Protein AF-A0A151RPF9-F1 (afdb_monomer_lite)

Organism: Cajanus cajan (NCBI:txid3821)

Radius of gyration: 23.74 Å; chains: 1; bounding box: 47×51×80 Å

Foldseek 3Di:
DPPPDDDDALVRLLVQLQVCLVVLNLVSNLVSNVSSLVRCVVPPPDDRDLVSLLSSLVSCVVVVVVVSNVVSLVSCCPDPNCPPVSNVLQSPDPDDDPDVPRNPDDPPPPPPPDDDDPPPPDDDDDDDDDDDDDD

Sequence (135 aa):
MKKDGGIPNSNTWEVFYEGHIADKRISDALFCLKEAFMSAGGSKSWKPKLLNLSAFLELCQEQDDMESAEVLIGFLRKSKFSKIKVYASLIGSSDGTIDKGELLSKIDTEDRSDDIIDSETMDDGDSQMLLNQLE

pLDDT: mean 79.19, std 20.57, range [42.19, 98.69]

Structure (mmCIF, N/CA/C/O backbone):
data_AF-A0A151RPF9-F1
#
_entry.id   AF-A0A151RPF9-F1
#
loop_
_atom_site.group_PDB
_atom_site.id
_atom_site.type_symbol
_atom_site.label_atom_id
_atom_site.label_alt_id
_atom_site.label_comp_id
_atom_site.label_asym_id
_atom_site.label_entity_id
_atom_site.label_seq_id
_atom_site.pdbx_PDB_ins_code
_atom_site.Cartn_x
_atom_site.Cartn_y
_atom_site.Cartn_z
_atom_site.occupancy
_atom_site.B_iso_or_equiv
_atom_site.auth_seq_id
_atom_site.auth_comp_id
_atom_site.auth_asym_id
_atom_site.auth_atom_id
_atom_site.pdbx_PDB_model_num
ATOM 1 N N . MET A 1 1 ? 2.671 -16.296 -31.085 1.00 47.19 1 MET A N 1
ATOM 2 C CA . MET A 1 1 ? 2.792 -15.193 -30.107 1.00 47.19 1 MET A CA 1
ATOM 3 C C . MET A 1 1 ? 3.820 -15.597 -29.070 1.00 47.19 1 MET A C 1
ATOM 5 O O . MET A 1 1 ? 3.570 -16.553 -28.346 1.00 47.19 1 MET A O 1
ATOM 9 N N . LYS A 1 2 ? 4.987 -14.948 -29.041 1.00 47.38 2 LYS A N 1
ATOM 10 C CA . LYS A 1 2 ? 5.889 -15.078 -27.896 1.00 47.38 2 LYS A CA 1
ATOM 11 C C . LYS A 1 2 ? 5.283 -14.278 -26.750 1.00 47.38 2 LYS A C 1
ATOM 13 O O . LYS A 1 2 ? 4.829 -13.155 -26.953 1.00 47.38 2 LYS A O 1
ATOM 18 N N . LYS A 1 3 ? 5.200 -14.888 -25.573 1.00 54.03 3 LYS A N 1
ATOM 19 C CA . LYS A 1 3 ? 4.780 -14.211 -24.348 1.00 54.03 3 LYS A CA 1
ATOM 20 C C . LYS A 1 3 ? 6.012 -13.463 -23.829 1.00 54.03 3 LYS A C 1
ATOM 22 O O . LYS A 1 3 ? 6.645 -13.902 -22.880 1.00 54.03 3 LYS A O 1
ATOM 27 N N . ASP A 1 4 ? 6.403 -12.403 -24.531 1.00 56.31 4 ASP A N 1
ATOM 28 C CA .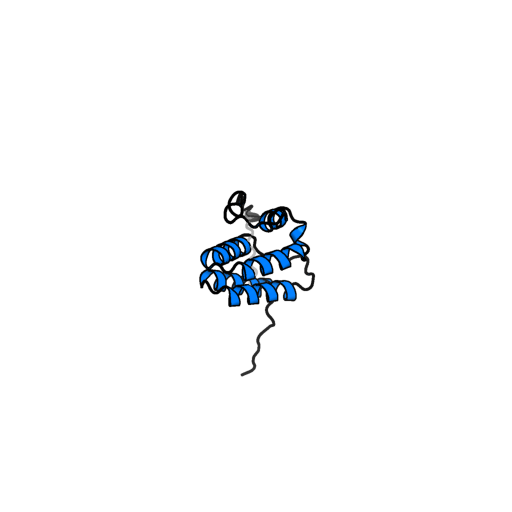 ASP A 1 4 ? 7.555 -11.572 -24.169 1.00 56.31 4 ASP A CA 1
ATOM 29 C C . ASP A 1 4 ? 7.121 -10.601 -23.062 1.00 56.31 4 ASP A C 1
ATOM 31 O O . ASP A 1 4 ? 6.897 -9.416 -23.287 1.00 56.31 4 ASP A O 1
ATOM 35 N N . GLY A 1 5 ? 6.901 -11.139 -21.862 1.00 69.50 5 GLY A N 1
ATOM 36 C CA . GLY A 1 5 ? 6.685 -10.354 -20.651 1.00 69.50 5 GLY A CA 1
ATOM 37 C C . GLY A 1 5 ? 7.937 -10.400 -19.785 1.00 69.50 5 GLY A C 1
ATOM 38 O O . GLY A 1 5 ? 8.396 -11.485 -19.432 1.00 69.50 5 GLY A O 1
ATOM 39 N N . GLY A 1 6 ? 8.492 -9.236 -19.445 1.00 81.62 6 GLY A N 1
ATOM 40 C CA . GLY A 1 6 ? 9.505 -9.140 -18.393 1.00 81.62 6 GLY A CA 1
ATOM 41 C C . GLY A 1 6 ? 8.902 -9.438 -17.016 1.00 81.62 6 GLY A C 1
ATOM 42 O O . GLY A 1 6 ? 7.709 -9.227 -16.801 1.00 81.62 6 GLY A O 1
ATOM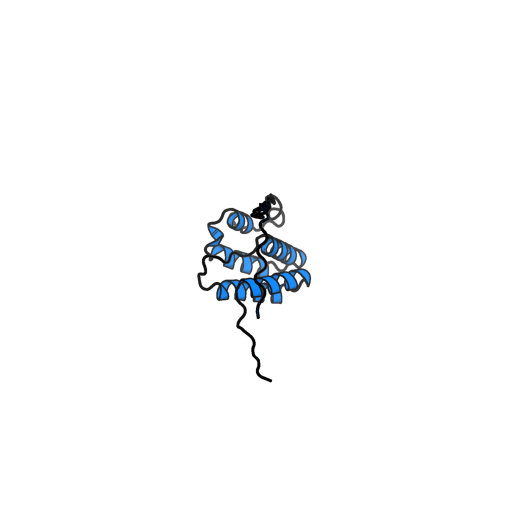 43 N N . ILE A 1 7 ? 9.724 -9.917 -16.077 1.00 87.06 7 ILE A N 1
ATOM 44 C CA . ILE A 1 7 ? 9.327 -10.041 -14.667 1.00 87.06 7 ILE A CA 1
ATOM 45 C C . ILE A 1 7 ? 9.244 -8.619 -14.086 1.00 87.06 7 ILE A C 1
ATOM 47 O O . ILE A 1 7 ? 10.238 -7.891 -14.185 1.00 87.06 7 ILE A O 1
ATOM 51 N N . PRO A 1 8 ? 8.102 -8.192 -13.512 1.00 92.06 8 PRO A N 1
ATOM 52 C CA . PRO A 1 8 ? 7.985 -6.850 -12.954 1.00 92.06 8 PRO A CA 1
ATOM 53 C C . PRO A 1 8 ? 8.989 -6.634 -11.814 1.00 92.06 8 PRO A C 1
ATOM 55 O O . PRO A 1 8 ? 9.207 -7.518 -10.986 1.00 92.06 8 PRO A O 1
ATOM 58 N N . ASN A 1 9 ? 9.610 -5.454 -11.769 1.00 93.31 9 ASN A N 1
ATOM 59 C CA . ASN A 1 9 ? 10.452 -5.053 -10.641 1.00 93.31 9 ASN A CA 1
ATOM 60 C C . ASN A 1 9 ? 9.601 -4.413 -9.528 1.00 93.31 9 ASN A C 1
ATOM 62 O O . ASN A 1 9 ? 8.399 -4.204 -9.697 1.00 93.31 9 ASN A O 1
ATOM 66 N N . SER A 1 10 ? 10.221 -4.062 -8.398 1.00 95.62 10 SER A N 1
ATOM 67 C CA . SER A 1 10 ? 9.502 -3.474 -7.258 1.00 95.62 10 SER A CA 1
ATOM 68 C C . SER A 1 10 ? 8.721 -2.205 -7.587 1.00 95.62 10 SER A C 1
ATOM 70 O O . SER A 1 10 ? 7.605 -2.063 -7.104 1.00 95.62 10 SER A O 1
ATOM 72 N N . ASN A 1 11 ? 9.257 -1.317 -8.433 1.00 94.75 11 ASN A N 1
ATOM 73 C CA . ASN A 1 11 ? 8.540 -0.105 -8.839 1.00 94.75 11 ASN A CA 1
ATOM 74 C C . ASN A 1 11 ? 7.300 -0.457 -9.669 1.00 94.75 11 ASN A C 1
ATOM 76 O O . ASN A 1 11 ? 6.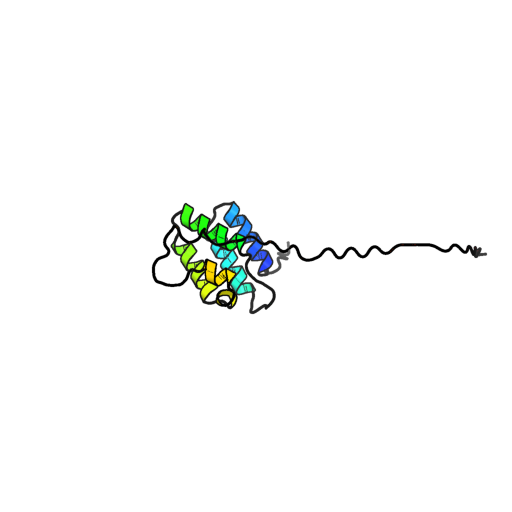243 0.135 -9.487 1.00 94.75 11 ASN A O 1
ATOM 80 N N . THR A 1 12 ? 7.406 -1.434 -10.573 1.00 95.88 12 THR A N 1
ATOM 81 C CA . THR A 1 12 ? 6.263 -1.875 -11.382 1.00 95.88 12 THR A CA 1
ATOM 82 C C . THR A 1 12 ? 5.172 -2.500 -10.514 1.00 95.88 12 THR A C 1
ATOM 84 O O . THR A 1 12 ? 4.001 -2.164 -10.671 1.00 95.88 12 THR A O 1
ATOM 87 N N . TRP A 1 13 ? 5.545 -3.358 -9.562 1.00 97.44 1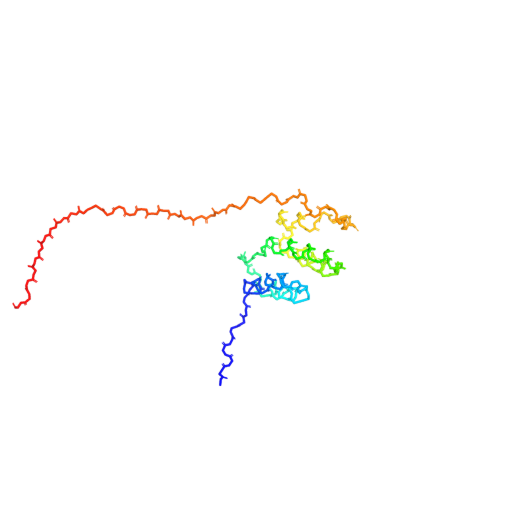3 TRP A N 1
ATOM 88 C CA . TRP A 1 13 ? 4.598 -3.922 -8.599 1.00 97.44 13 TRP A CA 1
ATOM 89 C C . TRP A 1 13 ? 3.944 -2.852 -7.719 1.00 97.44 13 TRP A C 1
ATOM 91 O O . TRP A 1 13 ? 2.754 -2.941 -7.428 1.00 97.44 13 TRP A O 1
ATOM 101 N N . GLU A 1 14 ? 4.689 -1.815 -7.339 1.00 97.56 14 GLU A N 1
ATOM 102 C CA . GLU A 1 14 ? 4.163 -0.686 -6.574 1.00 97.56 14 GLU A CA 1
ATOM 103 C C . GLU A 1 14 ? 3.149 0.161 -7.36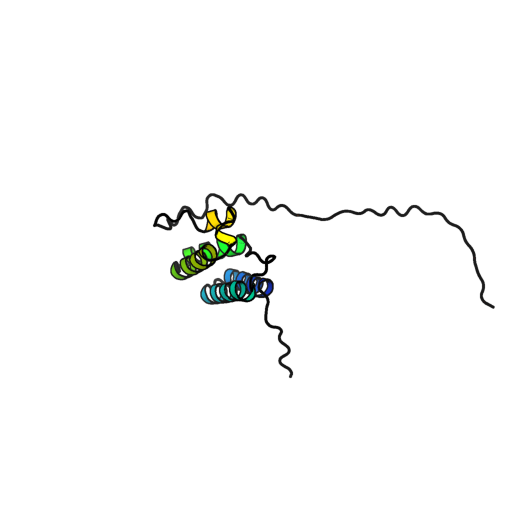0 1.00 97.56 14 GLU A C 1
ATOM 105 O O . GLU A 1 14 ? 2.178 0.640 -6.778 1.00 97.56 14 GLU A O 1
ATOM 110 N N . VAL A 1 15 ? 3.310 0.290 -8.680 1.00 98.19 15 VAL A N 1
ATOM 111 C CA . VAL A 1 15 ? 2.299 0.930 -9.540 1.00 98.19 15 VAL A CA 1
ATOM 112 C C . VAL A 1 15 ? 1.007 0.107 -9.581 1.00 98.19 15 VAL A C 1
ATOM 114 O O . VAL A 1 15 ? -0.082 0.669 -9.499 1.00 98.19 15 VAL A O 1
ATOM 117 N N . PHE A 1 16 ? 1.095 -1.225 -9.664 1.00 98.31 16 PHE A N 1
ATOM 118 C CA . PHE A 1 16 ? -0.102 -2.076 -9.602 1.00 98.31 16 PHE A CA 1
ATOM 119 C C . PHE A 1 16 ? -0.778 -2.013 -8.234 1.00 98.31 16 PHE A C 1
ATOM 121 O O . PHE A 1 16 ? -2.000 -1.921 -8.159 1.00 98.31 16 PHE A O 1
ATOM 128 N N . TYR A 1 17 ? 0.012 -1.997 -7.162 1.00 98.50 17 TYR A N 1
ATOM 129 C CA . TYR A 1 17 ? -0.479 -1.776 -5.806 1.00 98.50 17 TYR A CA 1
ATOM 130 C C . TYR A 1 17 ? -1.284 -0.474 -5.693 1.00 98.50 17 TYR A C 1
ATOM 132 O O . TYR A 1 17 ? -2.412 -0.504 -5.207 1.00 98.50 17 TYR A O 1
ATOM 140 N N . GLU A 1 18 ? -0.748 0.635 -6.208 1.00 98.44 18 GLU A N 1
ATOM 141 C CA . GLU A 1 18 ? -1.419 1.941 -6.246 1.00 98.44 18 GLU A CA 1
ATOM 142 C C . GLU A 1 18 ? -2.769 1.874 -6.977 1.00 98.44 18 GLU A C 1
ATOM 144 O O . GLU A 1 18 ? -3.791 2.311 -6.446 1.00 98.44 18 GLU A O 1
ATOM 149 N N . GLY A 1 19 ? -2.800 1.240 -8.154 1.00 98.44 19 GLY A N 1
ATOM 150 C CA . GLY A 1 19 ? -4.037 1.040 -8.912 1.00 98.44 19 GLY A CA 1
ATOM 151 C C . GLY A 1 19 ? -5.073 0.197 -8.162 1.00 98.44 19 GLY A C 1
ATOM 152 O O . GLY A 1 19 ? -6.252 0.541 -8.130 1.00 98.44 19 GLY A O 1
ATOM 153 N N . HIS A 1 20 ? -4.649 -0.877 -7.494 1.00 98.69 20 HIS A N 1
ATOM 154 C CA . HIS A 1 20 ? -5.559 -1.722 -6.721 1.00 98.69 20 HIS A CA 1
ATOM 155 C C . HIS A 1 20 ? -6.100 -1.040 -5.456 1.00 98.69 20 HIS A C 1
ATOM 157 O O . HIS A 1 20 ? -7.240 -1.318 -5.081 1.00 98.69 20 HIS A O 1
ATOM 163 N N . ILE A 1 21 ? -5.340 -0.133 -4.827 1.00 98.44 21 ILE A N 1
ATOM 164 C CA . ILE A 1 21 ? -5.868 0.734 -3.759 1.00 98.44 21 ILE A CA 1
ATOM 165 C C . ILE A 1 21 ? -6.983 1.621 -4.318 1.00 98.44 21 ILE A C 1
ATOM 167 O O . ILE A 1 21 ? -8.062 1.675 -3.728 1.00 98.44 21 ILE A O 1
ATOM 171 N N . ALA A 1 22 ? -6.753 2.271 -5.465 1.00 98.19 22 ALA A N 1
ATOM 172 C CA . ALA A 1 22 ? -7.747 3.137 -6.102 1.00 98.19 22 ALA A CA 1
ATOM 173 C C . ALA A 1 22 ? -9.036 2.376 -6.471 1.00 98.19 22 ALA A C 1
ATOM 175 O O . ALA A 1 22 ? -10.137 2.891 -6.282 1.00 98.19 22 ALA A O 1
ATOM 176 N N . ASP A 1 23 ? -8.906 1.118 -6.900 1.00 98.44 23 ASP A N 1
ATOM 177 C CA . ASP A 1 23 ? -10.028 0.211 -7.177 1.00 98.44 23 ASP A CA 1
ATOM 178 C C . ASP A 1 23 ? -10.666 -0.402 -5.913 1.00 98.44 23 ASP A C 1
ATOM 180 O O . ASP A 1 23 ? -11.581 -1.222 -6.015 1.00 98.44 23 ASP A O 1
ATOM 184 N N . LYS A 1 24 ? -10.175 -0.061 -4.715 1.00 98.12 24 LYS A N 1
ATOM 185 C CA . LYS A 1 24 ? -10.600 -0.623 -3.423 1.00 98.12 24 LYS A CA 1
ATOM 186 C C . LYS A 1 24 ? -10.448 -2.152 -3.307 1.00 98.12 24 LYS A C 1
ATOM 188 O O . LYS A 1 24 ? -11.168 -2.794 -2.541 1.00 98.12 24 LYS A O 1
ATOM 193 N N . ARG A 1 25 ? -9.490 -2.749 -4.025 1.00 98.50 25 ARG A N 1
ATOM 194 C CA . ARG A 1 25 ? -9.219 -4.200 -4.052 1.00 98.50 25 ARG A CA 1
ATOM 195 C C . ARG A 1 25 ? -8.072 -4.577 -3.115 1.00 98.50 25 ARG A C 1
ATOM 197 O O . ARG A 1 25 ? -6.935 -4.749 -3.552 1.00 98.50 25 ARG A O 1
ATOM 204 N N . ILE A 1 26 ? -8.378 -4.738 -1.825 1.00 98.44 26 ILE A N 1
ATOM 205 C CA . ILE A 1 26 ? -7.374 -4.970 -0.768 1.00 98.44 26 ILE A CA 1
ATOM 206 C C . ILE A 1 26 ? -6.509 -6.208 -1.039 1.00 98.44 26 ILE A C 1
ATOM 208 O O . ILE A 1 26 ? -5.285 -6.123 -0.959 1.00 98.44 26 ILE A O 1
ATOM 212 N N . SER A 1 27 ? -7.107 -7.344 -1.409 1.00 98.25 27 SER A N 1
ATOM 213 C CA . SER A 1 27 ? -6.354 -8.589 -1.630 1.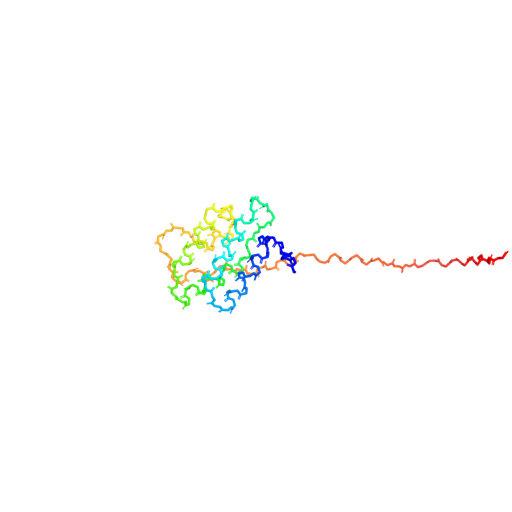00 98.25 27 SER A CA 1
ATOM 214 C C . SER A 1 27 ? -5.353 -8.480 -2.788 1.00 98.25 27 SER A C 1
ATOM 216 O O . SER A 1 27 ? -4.207 -8.912 -2.650 1.00 98.25 27 SER A O 1
ATOM 218 N N . ASP A 1 28 ? -5.760 -7.858 -3.899 1.00 98.62 28 ASP A N 1
ATOM 219 C CA . ASP A 1 28 ? -4.903 -7.650 -5.074 1.00 98.62 28 ASP A CA 1
ATOM 220 C C . ASP A 1 28 ? -3.791 -6.633 -4.778 1.00 98.62 28 ASP A C 1
ATOM 222 O O . ASP A 1 28 ? -2.628 -6.842 -5.138 1.00 98.62 28 ASP A O 1
ATOM 226 N N . ALA A 1 29 ? -4.130 -5.554 -4.064 1.00 98.62 29 ALA A N 1
ATOM 227 C CA . ALA A 1 29 ? -3.168 -4.564 -3.598 1.00 98.62 29 ALA A CA 1
ATOM 228 C C . ALA A 1 29 ? -2.112 -5.219 -2.693 1.00 98.62 29 ALA A C 1
ATOM 230 O O . ALA A 1 29 ? -0.909 -5.095 -2.937 1.00 98.62 29 ALA A O 1
ATOM 231 N N . LEU A 1 30 ? -2.543 -5.987 -1.691 1.00 98.44 30 LEU A N 1
ATOM 232 C CA . LEU A 1 30 ? -1.640 -6.670 -0.771 1.00 98.44 30 LEU A CA 1
ATOM 233 C C . LEU A 1 30 ? -0.738 -7.675 -1.494 1.00 98.44 30 LEU A C 1
ATOM 235 O O . LEU A 1 30 ? 0.444 -7.785 -1.161 1.00 98.44 30 LEU A O 1
ATOM 239 N N . PHE A 1 31 ? -1.273 -8.401 -2.478 1.00 98.19 31 PHE A N 1
ATOM 240 C CA . PHE A 1 31 ? -0.480 -9.288 -3.324 1.00 98.19 31 PHE A CA 1
ATOM 241 C C . PHE A 1 31 ? 0.626 -8.515 -4.055 1.00 98.19 31 PHE A C 1
ATOM 243 O O . PHE A 1 31 ? 1.801 -8.848 -3.902 1.00 98.19 31 PHE A O 1
ATOM 250 N N . CYS A 1 32 ? 0.279 -7.438 -4.763 1.00 98.25 32 CYS A N 1
ATOM 251 C CA . CYS A 1 32 ? 1.253 -6.625 -5.496 1.00 98.25 32 CYS A CA 1
ATOM 252 C C . CYS A 1 32 ? 2.328 -6.047 -4.572 1.00 98.25 32 CYS A C 1
ATOM 254 O O . CYS A 1 32 ? 3.512 -6.059 -4.902 1.00 98.25 32 CYS A O 1
ATOM 256 N N . LEU A 1 33 ? 1.947 -5.596 -3.378 1.00 97.12 33 LEU A N 1
ATOM 257 C CA . LEU A 1 33 ? 2.906 -5.073 -2.416 1.00 97.12 33 LEU A CA 1
ATOM 258 C C . LEU A 1 33 ? 3.882 -6.151 -1.925 1.00 97.12 33 LEU A C 1
ATOM 260 O O . LEU A 1 33 ? 5.086 -5.897 -1.845 1.00 97.12 33 LEU A O 1
ATOM 264 N N . LYS A 1 34 ? 3.401 -7.367 -1.639 1.00 96.19 34 LYS A N 1
ATOM 265 C CA . LYS A 1 34 ? 4.263 -8.510 -1.282 1.00 96.19 34 LYS A CA 1
ATOM 266 C C . LYS A 1 34 ? 5.265 -8.809 -2.395 1.00 96.19 34 LYS A C 1
ATOM 268 O O . LYS A 1 34 ? 6.458 -8.947 -2.116 1.00 96.19 34 LYS A O 1
ATOM 273 N N . GLU A 1 35 ? 4.805 -8.841 -3.643 1.00 96.25 35 GLU A N 1
ATOM 274 C CA . GLU A 1 35 ? 5.672 -9.021 -4.809 1.00 96.25 35 GLU A CA 1
ATOM 275 C C . GLU A 1 35 ? 6.697 -7.886 -4.942 1.00 96.25 35 GLU A C 1
ATOM 277 O O . GLU A 1 35 ? 7.862 -8.152 -5.246 1.00 96.25 35 GLU A O 1
ATOM 282 N N . ALA A 1 36 ? 6.325 -6.639 -4.631 1.00 95.62 36 ALA A N 1
ATOM 283 C CA . ALA A 1 36 ? 7.254 -5.510 -4.627 1.00 95.62 36 ALA A CA 1
ATOM 284 C C . ALA A 1 36 ? 8.386 -5.704 -3.604 1.00 95.62 36 ALA A C 1
ATOM 286 O O . ALA A 1 36 ? 9.563 -5.540 -3.948 1.00 95.62 36 ALA A O 1
ATOM 287 N N . PHE A 1 37 ? 8.053 -6.120 -2.376 1.00 93.50 37 PHE A N 1
ATOM 288 C CA . PHE A 1 37 ? 9.037 -6.430 -1.331 1.00 93.50 37 PHE A CA 1
ATOM 289 C C . PHE A 1 37 ? 9.957 -7.593 -1.719 1.00 93.50 37 PHE A C 1
ATOM 291 O O . PHE A 1 37 ? 11.167 -7.508 -1.497 1.00 93.50 37 PHE A O 1
ATOM 298 N N . MET A 1 38 ? 9.415 -8.665 -2.303 1.00 92.44 38 MET A N 1
ATOM 299 C CA . MET A 1 38 ? 10.207 -9.824 -2.735 1.00 92.44 38 MET A CA 1
ATOM 300 C C . MET A 1 38 ? 11.118 -9.483 -3.917 1.00 92.44 38 MET A C 1
ATOM 302 O O . MET A 1 38 ? 12.310 -9.795 -3.893 1.00 92.44 38 MET A O 1
ATOM 306 N N . SER A 1 39 ? 10.588 -8.756 -4.901 1.00 92.81 39 SER A N 1
ATOM 307 C CA . SER A 1 39 ? 11.325 -8.302 -6.088 1.00 92.81 39 SER A CA 1
ATOM 308 C C . SER A 1 39 ? 12.405 -7.275 -5.754 1.00 92.81 39 SER A C 1
ATOM 310 O O . SER A 1 39 ? 13.314 -7.054 -6.554 1.00 92.81 39 SER A O 1
ATOM 312 N N . ALA A 1 40 ? 12.348 -6.664 -4.564 1.00 89.31 40 ALA A N 1
ATOM 313 C CA . ALA A 1 40 ? 13.342 -5.684 -4.157 1.00 89.31 40 ALA A CA 1
ATOM 314 C C . ALA A 1 40 ? 14.707 -6.337 -3.949 1.00 89.31 40 ALA A C 1
ATOM 316 O O . ALA A 1 40 ? 15.705 -5.646 -4.101 1.00 89.31 40 ALA A O 1
ATOM 317 N N . GLY A 1 41 ? 14.785 -7.634 -3.619 1.00 70.38 41 GLY A N 1
ATOM 318 C CA . GLY A 1 41 ? 16.036 -8.408 -3.651 1.00 70.38 41 GLY A CA 1
ATOM 319 C C . GLY A 1 41 ? 17.219 -7.788 -2.889 1.00 70.38 41 GLY A C 1
ATOM 320 O O . GLY A 1 41 ? 18.366 -7.952 -3.288 1.00 70.38 41 GLY A O 1
ATOM 321 N N . GLY A 1 42 ? 16.965 -7.008 -1.831 1.00 67.38 42 GLY A N 1
ATOM 322 C CA . GLY A 1 42 ? 18.009 -6.271 -1.104 1.00 67.38 42 GLY A CA 1
ATOM 323 C C . GLY A 1 42 ? 18.488 -4.973 -1.775 1.00 67.38 42 GLY A C 1
ATOM 324 O O . GLY A 1 42 ? 19.359 -4.293 -1.225 1.00 67.38 42 GLY A O 1
ATOM 325 N N . SER A 1 43 ? 17.895 -4.587 -2.908 1.00 74.31 43 SER A N 1
ATOM 326 C CA . SER A 1 43 ? 18.095 -3.303 -3.580 1.00 74.31 43 SER A CA 1
ATOM 327 C C . SER A 1 43 ? 18.048 -2.161 -2.576 1.00 74.31 43 SER A C 1
ATOM 329 O O . SER A 1 43 ? 17.121 -2.025 -1.769 1.00 74.31 43 SER A O 1
ATOM 331 N N . LYS A 1 44 ? 19.089 -1.330 -2.604 1.00 73.06 44 LYS A N 1
ATOM 332 C CA . LYS A 1 44 ? 19.206 -0.166 -1.725 1.00 73.06 44 LYS A CA 1
ATOM 333 C C . LYS A 1 44 ? 18.325 0.997 -2.184 1.00 73.06 44 LYS A C 1
ATOM 335 O O . LYS A 1 44 ? 18.000 1.822 -1.335 1.00 73.06 44 LYS A O 1
ATOM 340 N N . SER A 1 45 ? 17.933 1.033 -3.460 1.00 85.31 45 SER A N 1
ATOM 341 C CA . SER A 1 45 ? 17.239 2.172 -4.068 1.00 85.31 45 SER A CA 1
ATOM 342 C C . SER A 1 45 ? 15.729 2.143 -3.874 1.00 85.31 45 SER A C 1
ATOM 344 O O . SER A 1 45 ? 15.145 3.198 -3.652 1.00 85.31 45 SER A O 1
ATOM 346 N N . TRP A 1 46 ? 15.095 0.966 -3.904 1.00 94.12 46 TRP A N 1
ATOM 347 C CA . TRP A 1 46 ? 13.645 0.904 -3.735 1.00 94.12 46 TRP A CA 1
ATOM 348 C C . TRP A 1 46 ? 13.234 1.138 -2.279 1.00 94.12 46 TRP A C 1
ATOM 350 O O . TRP A 1 46 ? 13.805 0.560 -1.340 1.00 94.12 46 TRP A O 1
ATOM 360 N N . LYS A 1 47 ? 12.222 1.986 -2.119 1.00 94.12 47 LYS A N 1
ATOM 361 C CA . LYS A 1 47 ? 11.519 2.286 -0.876 1.00 94.12 47 LYS A CA 1
ATOM 362 C C . LYS A 1 47 ? 10.034 2.407 -1.219 1.00 94.12 47 LYS A C 1
ATOM 364 O O . LYS A 1 47 ? 9.736 3.127 -2.168 1.00 94.12 47 LYS A O 1
ATOM 369 N N . PRO A 1 48 ? 9.129 1.770 -0.461 1.00 94.81 48 PRO A N 1
ATOM 370 C CA . PRO A 1 48 ? 7.707 1.920 -0.710 1.00 94.81 48 PRO A CA 1
ATOM 371 C C . PRO A 1 48 ? 7.271 3.366 -0.450 1.00 94.81 48 PRO A C 1
ATOM 373 O O . PRO A 1 48 ? 7.661 3.965 0.560 1.00 94.81 48 PRO A O 1
ATOM 376 N N . LYS A 1 49 ? 6.468 3.930 -1.346 1.00 96.06 49 LYS A N 1
ATOM 377 C CA . LYS A 1 49 ? 5.884 5.265 -1.250 1.00 96.06 49 LYS A CA 1
ATOM 378 C C . LYS A 1 49 ? 4.999 5.340 -0.015 1.00 96.06 49 LYS A C 1
ATOM 380 O O . LYS A 1 49 ? 4.025 4.600 0.107 1.00 96.06 49 LYS A O 1
ATOM 385 N N . LEU A 1 50 ? 5.315 6.272 0.882 1.00 95.31 50 LEU A N 1
ATOM 386 C CA . LEU A 1 50 ? 4.599 6.417 2.148 1.00 95.31 50 LEU A CA 1
ATOM 387 C C . LEU A 1 50 ? 3.099 6.672 1.934 1.00 95.31 50 LEU A C 1
ATOM 389 O O . LEU A 1 50 ? 2.289 6.067 2.622 1.00 95.31 50 LEU A O 1
ATOM 393 N N . LEU A 1 51 ? 2.744 7.487 0.933 1.00 95.94 51 LEU A N 1
ATOM 394 C CA . LEU A 1 51 ? 1.352 7.785 0.580 1.00 95.94 51 LEU A CA 1
ATOM 395 C C . LEU A 1 51 ? 0.550 6.524 0.243 1.00 95.94 51 LEU A C 1
ATOM 397 O O . LEU A 1 51 ? -0.551 6.351 0.756 1.00 95.94 51 LEU A O 1
ATOM 401 N N . ASN A 1 52 ? 1.118 5.612 -0.551 1.00 97.50 52 ASN A N 1
ATOM 402 C CA . ASN A 1 52 ? 0.431 4.375 -0.926 1.00 97.50 52 ASN A CA 1
ATOM 403 C C . ASN A 1 52 ? 0.233 3.466 0.298 1.00 97.50 52 ASN A C 1
ATOM 405 O O . ASN A 1 52 ? -0.813 2.840 0.440 1.00 97.50 52 ASN A O 1
ATOM 409 N N . LEU A 1 53 ? 1.213 3.427 1.211 1.00 97.75 53 LEU A N 1
ATOM 410 C CA . LEU A 1 53 ? 1.098 2.658 2.451 1.00 97.75 53 LEU A CA 1
ATOM 411 C C . LEU A 1 53 ? 0.001 3.210 3.369 1.00 97.75 53 LEU A C 1
ATOM 413 O O . LEU A 1 53 ? -0.803 2.432 3.877 1.00 97.75 53 LEU A O 1
ATOM 417 N N . SER A 1 54 ? -0.048 4.531 3.560 1.00 96.25 54 SER A N 1
ATOM 418 C CA . SER A 1 54 ? -1.094 5.183 4.356 1.00 96.25 54 SER A CA 1
ATOM 419 C C . SER A 1 54 ? -2.477 4.946 3.755 1.00 96.25 54 SER A C 1
ATOM 421 O O . SER A 1 54 ? -3.365 4.473 4.459 1.00 96.25 54 SER A O 1
ATOM 423 N N . ALA A 1 55 ? -2.633 5.156 2.444 1.00 97.69 55 ALA A N 1
ATOM 424 C CA . ALA A 1 55 ? -3.900 4.946 1.747 1.00 97.69 55 ALA A CA 1
ATOM 425 C C . ALA A 1 55 ? -4.396 3.494 1.855 1.00 97.69 55 ALA A C 1
ATOM 427 O O . ALA A 1 55 ? -5.591 3.244 1.993 1.00 97.69 55 ALA A O 1
ATOM 428 N N . PHE A 1 56 ? -3.492 2.512 1.833 1.00 98.38 56 PHE A N 1
ATOM 429 C CA . PHE A 1 56 ? -3.870 1.116 2.039 1.00 98.38 56 PHE A CA 1
ATOM 430 C C . PHE A 1 56 ? -4.307 0.818 3.475 1.00 98.38 56 PHE A C 1
ATOM 432 O O . PHE A 1 56 ? -5.258 0.063 3.663 1.00 98.38 56 PHE A O 1
ATOM 439 N N . LEU A 1 57 ? -3.636 1.384 4.485 1.00 97.31 57 LEU A N 1
ATOM 440 C CA . LEU A 1 57 ? -4.048 1.225 5.884 1.00 97.31 57 LEU A CA 1
ATOM 441 C C . LEU A 1 57 ? -5.418 1.867 6.134 1.00 97.31 57 LEU A C 1
ATOM 443 O O . LEU A 1 57 ? -6.267 1.248 6.772 1.00 97.31 57 LEU A O 1
ATOM 447 N N . GLU A 1 58 ? -5.661 3.053 5.573 1.00 96.94 58 GLU A N 1
ATOM 448 C CA . GLU A 1 58 ? -6.973 3.708 5.596 1.00 96.94 58 GLU A CA 1
ATOM 449 C C . GLU A 1 58 ? -8.037 2.839 4.920 1.00 96.94 58 GLU A C 1
ATOM 451 O O . GLU A 1 58 ? -9.090 2.591 5.503 1.00 96.94 58 GLU A O 1
ATOM 456 N N . LEU A 1 59 ? -7.743 2.283 3.742 1.00 98.06 59 LEU A N 1
ATOM 457 C CA . LEU A 1 59 ? -8.659 1.386 3.037 1.00 98.06 59 LEU A CA 1
ATOM 458 C C . LEU A 1 59 ? -8.972 0.112 3.840 1.00 98.06 59 LEU A C 1
ATOM 460 O O . LEU A 1 59 ? -10.120 -0.334 3.861 1.00 98.06 59 LEU A O 1
ATOM 464 N N . CYS A 1 60 ? -7.972 -0.468 4.508 1.00 97.88 60 CYS A N 1
ATOM 465 C CA . CYS A 1 60 ? -8.167 -1.604 5.410 1.00 97.88 60 CYS A CA 1
ATOM 466 C C . CYS A 1 60 ? -9.105 -1.235 6.564 1.00 97.88 60 CYS A C 1
ATOM 468 O O . CYS A 1 60 ? -10.019 -1.993 6.874 1.00 97.88 60 CYS A O 1
ATOM 470 N N . GLN A 1 61 ? -8.929 -0.054 7.160 1.00 95.56 61 GLN A N 1
ATOM 471 C CA . GLN A 1 61 ? -9.814 0.450 8.209 1.00 95.56 61 GLN A CA 1
ATOM 472 C C . GLN A 1 61 ? -11.238 0.716 7.693 1.00 95.56 61 GLN A C 1
ATOM 474 O O . GLN A 1 61 ? -12.197 0.375 8.385 1.00 95.56 61 GLN A O 1
ATOM 479 N N . GLU A 1 62 ? -11.394 1.292 6.496 1.00 96.56 62 GLU A N 1
ATOM 480 C CA . GLU A 1 62 ? -12.698 1.526 5.854 1.00 96.56 62 GLU A CA 1
ATOM 481 C C . GLU A 1 62 ? -13.483 0.227 5.634 1.00 96.56 62 GLU A C 1
ATOM 483 O O . GLU A 1 62 ? -14.703 0.213 5.798 1.00 96.56 62 GLU A O 1
ATOM 488 N N . GLN A 1 63 ? -12.797 -0.854 5.251 1.00 97.44 63 GLN A N 1
ATOM 489 C CA . GLN A 1 63 ? -13.414 -2.154 4.951 1.00 97.44 63 GLN A CA 1
ATOM 490 C C . GLN A 1 63 ? -13.361 -3.150 6.122 1.00 97.44 63 GLN A C 1
ATOM 492 O O . GLN A 1 63 ? -13.756 -4.300 5.953 1.00 97.44 63 GLN A O 1
ATOM 497 N N . ASP A 1 64 ? -12.890 -2.713 7.296 1.00 96.62 64 ASP A N 1
ATOM 498 C CA . ASP A 1 64 ? -12.671 -3.536 8.497 1.00 96.62 64 ASP A CA 1
ATOM 499 C C . ASP A 1 64 ? -11.756 -4.765 8.260 1.00 96.62 64 ASP A C 1
ATOM 501 O O . ASP A 1 64 ? -11.821 -5.761 8.978 1.00 96.62 64 ASP A O 1
ATOM 505 N N . ASP A 1 65 ? -10.850 -4.685 7.277 1.00 97.50 65 ASP A N 1
ATOM 506 C CA . ASP A 1 65 ? -9.828 -5.700 6.981 1.00 97.50 65 ASP A CA 1
ATOM 507 C C . ASP A 1 65 ? -8.522 -5.398 7.735 1.00 97.50 65 ASP A C 1
ATOM 509 O O . ASP A 1 65 ? -7.475 -5.062 7.170 1.00 97.50 65 ASP A O 1
ATOM 513 N N . MET A 1 66 ? -8.584 -5.506 9.061 1.00 95.62 66 MET A N 1
ATOM 514 C CA . MET A 1 66 ? -7.415 -5.286 9.919 1.00 95.62 66 MET A CA 1
ATOM 515 C C . MET A 1 66 ? -6.346 -6.380 9.761 1.00 95.62 66 MET A C 1
ATOM 517 O O . MET A 1 66 ? -5.182 -6.145 10.082 1.00 95.62 66 MET A O 1
ATOM 521 N N . GLU A 1 67 ? -6.706 -7.555 9.235 1.00 97.06 67 GLU A N 1
ATOM 522 C CA . GLU A 1 67 ? -5.751 -8.630 8.948 1.00 97.06 67 GLU A CA 1
ATOM 523 C C . GLU A 1 67 ? -4.760 -8.189 7.864 1.00 97.06 67 GLU A C 1
ATOM 525 O O . GLU A 1 67 ? -3.542 -8.290 8.050 1.00 97.06 67 GLU A O 1
ATOM 530 N N . SER A 1 68 ? -5.256 -7.623 6.762 1.00 97.62 68 SER A N 1
ATOM 531 C CA . SER A 1 68 ? -4.412 -7.083 5.693 1.00 97.62 68 SER A CA 1
ATOM 532 C C . SER A 1 68 ? -3.522 -5.928 6.171 1.00 97.62 68 SER A C 1
ATOM 534 O O . SER A 1 68 ? -2.346 -5.859 5.787 1.00 97.62 68 SER A O 1
ATOM 536 N N . ALA A 1 69 ? -4.035 -5.060 7.051 1.00 96.38 69 ALA A N 1
ATOM 537 C CA . ALA A 1 69 ? -3.255 -3.982 7.667 1.00 96.38 69 ALA A CA 1
ATOM 538 C C . ALA A 1 69 ? -2.092 -4.522 8.520 1.00 96.38 69 ALA A C 1
ATOM 540 O O . ALA A 1 69 ? -0.945 -4.091 8.364 1.00 96.38 69 ALA A O 1
ATOM 541 N N . GLU A 1 70 ? -2.355 -5.514 9.373 1.00 95.88 70 GLU A N 1
ATOM 542 C CA . GLU A 1 70 ? -1.334 -6.163 10.205 1.00 95.88 70 GLU A CA 1
ATOM 543 C C . GLU A 1 70 ? -0.266 -6.868 9.365 1.00 95.88 70 GLU A C 1
ATOM 545 O O . GLU A 1 70 ? 0.928 -6.820 9.686 1.00 95.88 70 GLU A O 1
ATOM 550 N N . VAL A 1 71 ? -0.655 -7.476 8.241 1.00 96.69 71 VAL A N 1
ATOM 551 C CA . VAL A 1 71 ? 0.307 -8.065 7.304 1.00 96.69 71 VAL A CA 1
ATOM 552 C C . VAL A 1 71 ? 1.265 -6.992 6.784 1.00 96.69 71 VAL A C 1
ATOM 554 O O . VAL A 1 71 ? 2.481 -7.197 6.858 1.00 96.69 71 VAL A O 1
ATOM 557 N N . LEU A 1 72 ? 0.761 -5.846 6.311 1.00 95.94 72 LEU A N 1
ATOM 558 C CA . LEU A 1 72 ? 1.604 -4.727 5.868 1.00 95.94 72 LEU A CA 1
ATOM 559 C C . LEU A 1 72 ? 2.557 -4.266 6.981 1.00 95.94 72 LEU A C 1
ATOM 561 O O . LEU A 1 72 ? 3.775 -4.193 6.778 1.00 95.94 72 LEU A O 1
ATOM 565 N N . ILE A 1 73 ? 2.026 -4.007 8.173 1.00 95.12 73 ILE A N 1
ATOM 566 C CA . ILE A 1 73 ? 2.824 -3.580 9.327 1.00 95.12 73 ILE A CA 1
ATOM 567 C C . ILE A 1 73 ? 3.925 -4.607 9.634 1.00 95.12 73 ILE A C 1
ATOM 569 O O . ILE A 1 73 ? 5.086 -4.243 9.853 1.00 95.12 73 ILE A O 1
ATOM 573 N N . GLY A 1 74 ? 3.602 -5.899 9.571 1.00 94.06 74 GLY A N 1
ATOM 574 C CA . GLY A 1 74 ? 4.549 -6.997 9.725 1.00 94.06 74 GLY A CA 1
ATOM 575 C C . GLY A 1 74 ? 5.681 -6.975 8.693 1.00 94.06 74 GLY A C 1
ATOM 576 O O . GLY A 1 74 ? 6.844 -7.177 9.064 1.00 94.06 74 GLY A O 1
ATOM 577 N N . PHE A 1 75 ? 5.382 -6.694 7.420 1.00 92.44 75 PHE A N 1
ATOM 578 C CA . PHE A 1 75 ? 6.399 -6.524 6.374 1.00 92.44 75 PHE A CA 1
ATOM 579 C C . PHE A 1 75 ? 7.312 -5.333 6.666 1.00 92.44 75 PHE A C 1
ATOM 581 O O . PHE A 1 75 ? 8.538 -5.482 6.658 1.00 92.44 75 PHE A O 1
ATOM 588 N N . LEU A 1 76 ? 6.740 -4.171 6.988 1.00 93.19 76 LEU A N 1
ATOM 589 C CA . LEU A 1 76 ? 7.515 -2.967 7.284 1.00 93.19 76 LEU A CA 1
ATOM 590 C C . LEU A 1 76 ? 8.424 -3.167 8.502 1.00 93.19 76 LEU A C 1
ATOM 592 O O . LEU A 1 76 ? 9.610 -2.833 8.429 1.00 93.19 76 LEU A O 1
ATOM 596 N N . ARG A 1 77 ? 7.915 -3.793 9.570 1.00 92.62 77 ARG A N 1
ATOM 597 C CA . ARG A 1 77 ? 8.661 -4.084 10.805 1.00 92.62 77 ARG A CA 1
ATOM 598 C C . ARG A 1 77 ? 9.850 -5.019 10.561 1.00 92.62 77 ARG A C 1
ATOM 600 O O . ARG A 1 77 ? 10.934 -4.773 11.088 1.00 92.62 77 ARG A O 1
ATOM 607 N N . LYS A 1 78 ? 9.671 -6.056 9.733 1.00 91.31 78 LYS A N 1
ATOM 608 C CA . LYS A 1 78 ? 10.732 -7.015 9.360 1.00 91.31 78 LYS A CA 1
ATOM 609 C C . LYS A 1 78 ? 11.717 -6.460 8.327 1.00 91.31 78 LYS A C 1
ATOM 611 O O . LYS A 1 78 ? 12.821 -6.982 8.188 1.00 91.31 78 LYS A O 1
ATOM 616 N N . SER A 1 79 ? 11.329 -5.426 7.589 1.00 90.06 79 SER A N 1
ATOM 617 C CA . SER A 1 79 ? 12.182 -4.790 6.589 1.00 90.06 79 SER A CA 1
ATOM 618 C C . SER A 1 79 ? 13.195 -3.821 7.213 1.00 90.06 79 SER A C 1
ATOM 620 O O . SER A 1 79 ? 13.090 -3.414 8.369 1.00 90.06 79 SER A O 1
ATOM 622 N N . LYS A 1 80 ? 14.150 -3.357 6.398 1.00 90.38 80 LYS A N 1
ATOM 623 C CA . LYS A 1 80 ? 15.066 -2.262 6.765 1.00 90.38 80 LYS A CA 1
ATOM 624 C C . LYS A 1 80 ? 14.356 -0.919 7.000 1.00 90.38 80 LYS A C 1
ATOM 626 O O . LYS A 1 80 ? 14.962 -0.025 7.587 1.00 90.38 80 LYS A O 1
ATOM 631 N N . PHE A 1 81 ? 13.118 -0.759 6.524 1.00 91.38 81 PHE A N 1
ATOM 632 C CA . PHE A 1 81 ? 12.389 0.508 6.591 1.00 91.38 81 PHE A CA 1
ATOM 633 C C . PHE A 1 81 ? 11.915 0.838 8.007 1.00 91.38 81 PHE A C 1
ATOM 635 O O . PHE A 1 81 ? 11.785 2.012 8.322 1.00 91.38 81 PHE A O 1
ATOM 642 N N . SER A 1 82 ? 11.785 -0.150 8.900 1.00 91.00 82 SER A N 1
ATOM 643 C CA . SER A 1 82 ? 11.454 0.069 10.319 1.00 91.00 82 SER A CA 1
ATOM 644 C C . SER A 1 82 ? 12.428 0.995 11.061 1.00 91.00 82 SER A C 1
ATOM 646 O O . SER A 1 82 ? 12.062 1.600 12.062 1.00 91.00 82 SER A O 1
ATOM 648 N N . LYS A 1 83 ? 13.663 1.144 10.563 1.00 90.56 83 LYS A N 1
ATOM 649 C CA . LYS A 1 83 ? 14.681 2.053 11.122 1.00 90.56 83 LYS A CA 1
ATOM 650 C C . LYS A 1 83 ? 14.530 3.500 10.653 1.00 90.56 83 LYS A C 1
ATOM 652 O O . LYS A 1 83 ? 15.219 4.384 11.154 1.00 90.56 83 LYS A O 1
ATOM 657 N N . ILE A 1 84 ? 13.690 3.744 9.652 1.00 91.50 84 ILE A N 1
ATOM 658 C CA . ILE A 1 84 ? 13.469 5.066 9.079 1.00 91.50 84 ILE A CA 1
ATOM 659 C C . ILE A 1 84 ? 12.265 5.686 9.793 1.00 91.50 84 ILE A C 1
ATOM 661 O O . ILE A 1 84 ? 11.180 5.109 9.797 1.00 91.50 84 ILE A O 1
ATOM 665 N N . LYS A 1 85 ? 12.457 6.888 10.354 1.00 92.94 85 LYS A N 1
ATOM 666 C CA . LYS A 1 85 ? 11.486 7.571 11.226 1.00 92.94 85 LYS A CA 1
ATOM 667 C C . LYS A 1 85 ? 10.062 7.596 10.662 1.00 92.94 85 LYS A C 1
ATOM 669 O O . LYS A 1 85 ? 9.142 7.246 11.383 1.00 92.94 85 LYS A O 1
ATOM 674 N N . VAL A 1 86 ? 9.886 7.953 9.387 1.00 91.81 86 VAL A N 1
ATOM 675 C CA . VAL A 1 86 ? 8.544 8.072 8.785 1.00 91.81 86 VAL A CA 1
ATOM 676 C C . VAL A 1 86 ? 7.789 6.738 8.738 1.00 91.81 86 VAL A C 1
ATOM 678 O O . VAL A 1 86 ? 6.609 6.692 9.062 1.00 91.81 86 VAL A O 1
ATOM 681 N N . TYR A 1 87 ? 8.471 5.628 8.440 1.00 93.75 87 TYR A N 1
ATOM 682 C CA . TYR A 1 87 ? 7.847 4.302 8.459 1.00 93.75 87 TYR A CA 1
ATOM 683 C C . TYR A 1 87 ? 7.672 3.787 9.888 1.00 93.75 87 TYR A C 1
ATOM 685 O O . TYR A 1 87 ? 6.683 3.125 10.174 1.00 93.75 87 TYR A O 1
ATOM 693 N N . ALA A 1 88 ? 8.600 4.100 10.797 1.00 91.62 88 ALA A N 1
ATOM 694 C CA . ALA A 1 88 ? 8.456 3.767 12.212 1.00 91.62 88 ALA A CA 1
ATOM 695 C C . ALA A 1 88 ? 7.221 4.447 12.826 1.00 91.62 88 ALA A C 1
ATOM 697 O O . ALA A 1 88 ? 6.486 3.812 13.574 1.00 91.62 88 ALA A O 1
ATOM 698 N N . SER A 1 89 ? 6.965 5.708 12.465 1.00 90.88 89 SER A N 1
ATOM 699 C CA . SER A 1 89 ? 5.741 6.418 12.838 1.00 90.88 89 SER A CA 1
ATOM 700 C C . SER A 1 89 ? 4.492 5.769 12.239 1.00 90.88 89 SER A C 1
ATOM 702 O O . SER A 1 89 ? 3.515 5.611 12.960 1.00 90.88 89 SER A O 1
ATOM 704 N N . LEU A 1 90 ? 4.538 5.331 10.974 1.00 90.31 90 LEU A N 1
ATOM 705 C CA . LEU A 1 90 ? 3.413 4.648 10.319 1.00 90.31 90 LEU A CA 1
ATOM 706 C C . LEU A 1 90 ? 3.068 3.291 10.963 1.00 90.31 90 LEU A C 1
ATOM 708 O O . LEU A 1 90 ? 1.904 2.932 11.072 1.00 90.31 90 LEU A O 1
ATOM 712 N N . ILE A 1 91 ? 4.078 2.534 11.398 1.00 89.50 91 ILE A N 1
ATOM 713 C CA . ILE A 1 91 ? 3.923 1.223 12.059 1.00 89.50 91 ILE A CA 1
ATOM 714 C C . ILE A 1 91 ? 3.290 1.349 13.461 1.00 89.50 91 ILE A C 1
ATOM 716 O O . ILE A 1 91 ? 2.847 0.343 14.020 1.00 89.50 91 ILE A O 1
ATOM 720 N N . GLY A 1 92 ? 3.274 2.557 14.034 1.00 81.00 92 GLY A N 1
ATOM 721 C CA . GLY A 1 92 ? 2.925 2.797 15.429 1.00 81.00 92 GLY A CA 1
ATOM 722 C C . GLY A 1 92 ? 4.013 2.309 16.395 1.00 81.00 92 GLY A C 1
ATOM 723 O O . GLY A 1 92 ? 4.734 1.336 16.141 1.00 81.00 92 GLY A O 1
ATOM 724 N N . SER A 1 93 ? 4.147 2.990 17.536 1.00 55.75 93 SER A N 1
ATOM 725 C CA . SER A 1 93 ? 4.931 2.457 18.655 1.00 55.75 93 SER A CA 1
ATOM 726 C C . SER A 1 93 ? 4.200 1.214 19.164 1.00 55.75 93 SER A C 1
ATOM 728 O O . SER A 1 93 ? 3.026 1.289 19.504 1.00 55.75 93 SER A O 1
ATOM 730 N N . SER A 1 94 ? 4.852 0.055 19.139 1.00 49.41 94 SER A N 1
ATOM 731 C CA . SER A 1 94 ? 4.222 -1.259 19.306 1.00 49.41 94 SER A CA 1
ATOM 732 C C . SER A 1 94 ? 3.809 -1.585 20.750 1.00 49.41 94 SER A C 1
ATOM 734 O O . SER A 1 94 ? 4.277 -2.587 21.293 1.00 49.41 94 SER A O 1
ATOM 736 N N . ASP A 1 95 ? 2.947 -0.782 21.371 1.00 43.12 95 ASP A N 1
ATOM 737 C CA . ASP A 1 95 ? 2.298 -1.132 22.639 1.00 43.12 95 ASP A CA 1
ATOM 738 C C . ASP A 1 95 ? 0.836 -1.541 22.394 1.00 43.12 95 ASP A C 1
ATOM 740 O O . ASP A 1 95 ? -0.113 -0.811 22.645 1.00 43.12 95 ASP A O 1
ATOM 744 N N . GLY A 1 96 ? 0.672 -2.722 21.795 1.00 44.22 96 GLY A N 1
ATOM 745 C CA . GLY A 1 96 ? -0.476 -3.609 22.019 1.00 44.22 96 GLY A CA 1
ATOM 746 C C . GLY A 1 96 ? -1.854 -3.273 21.442 1.00 44.22 96 GLY A C 1
ATOM 747 O O . GLY A 1 96 ? -2.657 -4.196 21.332 1.00 44.22 96 GLY A O 1
ATOM 748 N N . THR A 1 97 ? -2.160 -2.043 21.039 1.00 43.25 97 THR A N 1
ATOM 749 C CA . THR A 1 97 ? -3.488 -1.710 20.494 1.00 43.25 97 THR A CA 1
ATOM 750 C C . THR A 1 97 ? -3.365 -0.711 19.353 1.00 43.25 97 THR A C 1
ATOM 752 O O . THR A 1 97 ? -3.011 0.442 19.583 1.00 43.25 97 THR A O 1
ATOM 755 N N . ILE A 1 98 ? -3.666 -1.139 18.120 1.00 55.47 98 ILE A N 1
ATOM 756 C CA . ILE A 1 98 ? -3.936 -0.202 17.023 1.00 55.47 98 ILE A CA 1
ATOM 757 C C . ILE A 1 98 ? -5.243 0.503 17.375 1.00 55.47 98 ILE A C 1
ATOM 759 O O . ILE A 1 98 ? -6.335 -0.002 17.114 1.00 55.47 98 ILE A O 1
ATOM 763 N N . ASP A 1 99 ? -5.125 1.646 18.039 1.00 48.22 99 ASP A N 1
ATOM 764 C CA . ASP A 1 99 ? -6.261 2.508 18.300 1.00 48.22 99 ASP A CA 1
ATOM 765 C C . ASP A 1 99 ? -6.620 3.201 16.978 1.00 48.22 99 ASP A C 1
ATOM 767 O O . ASP A 1 99 ? -5.786 3.884 16.373 1.00 48.22 99 ASP A O 1
ATOM 771 N N . LYS A 1 100 ? -7.856 2.998 16.495 1.00 53.50 100 LYS A N 1
ATOM 772 C CA . LYS A 1 100 ? -8.352 3.450 15.172 1.00 53.50 100 LYS A CA 1
ATOM 773 C C . LYS A 1 100 ? -8.206 4.971 14.940 1.00 53.50 100 LYS A C 1
ATOM 775 O O . LYS A 1 100 ? -8.440 5.443 13.830 1.00 53.50 100 LYS A O 1
ATOM 780 N N . GLY A 1 101 ? -7.856 5.739 15.976 1.00 47.78 101 GLY A N 1
ATOM 781 C CA . GLY A 1 101 ? -7.714 7.195 15.949 1.00 47.78 101 GLY A CA 1
ATOM 782 C C . GLY A 1 101 ? -6.288 7.747 15.806 1.00 47.78 101 GLY A C 1
ATOM 783 O O . GLY A 1 101 ? -6.162 8.937 15.524 1.00 47.78 101 GLY A O 1
ATOM 784 N N . GLU A 1 102 ? -5.216 6.959 15.984 1.00 50.66 102 GLU A N 1
ATOM 785 C CA . GLU A 1 102 ? -3.852 7.532 16.076 1.00 50.66 102 GLU A CA 1
ATOM 786 C C . GLU A 1 102 ? -3.057 7.539 14.754 1.00 50.66 102 GLU A C 1
ATOM 788 O O . GLU A 1 102 ? -2.097 8.302 14.621 1.00 50.66 102 GLU A O 1
ATOM 793 N N . LEU A 1 103 ? -3.479 6.777 13.736 1.00 52.69 103 LEU A N 1
ATOM 794 C CA . LEU A 1 103 ? -2.786 6.703 12.434 1.00 52.69 103 LEU A CA 1
ATOM 795 C C . LEU A 1 103 ? -2.684 8.062 11.707 1.00 52.69 103 LEU A C 1
ATOM 797 O O . LEU A 1 103 ? -1.802 8.253 10.873 1.00 52.69 103 LEU A O 1
ATOM 801 N N . LEU A 1 104 ? -3.559 9.015 12.042 1.00 53.25 104 LEU A N 1
ATOM 802 C CA . LEU A 1 104 ? -3.825 10.210 11.235 1.00 53.25 104 LEU A CA 1
ATOM 803 C C . LEU A 1 104 ? -3.046 11.474 11.636 1.00 53.25 104 LEU A C 1
ATOM 805 O O . LEU A 1 104 ? -3.050 12.445 10.886 1.00 53.25 104 LEU A O 1
ATOM 809 N N . SER A 1 105 ? -2.380 11.527 12.794 1.00 46.28 105 SER A N 1
ATOM 810 C CA . SER A 1 105 ? -1.974 12.837 13.346 1.00 46.28 105 SER A CA 1
ATOM 811 C C . SER A 1 105 ? -0.607 13.394 12.914 1.00 46.28 105 SER A C 1
ATOM 813 O O . SER A 1 105 ? -0.268 14.489 13.359 1.00 46.28 105 SER A O 1
ATOM 815 N N . LYS A 1 106 ? 0.224 12.692 12.118 1.00 46.91 106 LYS A N 1
ATOM 816 C CA . LYS A 1 106 ? 1.653 13.088 11.962 1.00 46.91 106 LYS A CA 1
ATOM 817 C C . LYS A 1 106 ? 2.302 12.925 10.581 1.00 46.91 106 LYS A C 1
ATOM 819 O O . LYS A 1 106 ? 3.523 12.784 10.514 1.00 46.91 106 LYS A O 1
ATOM 824 N N . ILE A 1 107 ? 1.555 12.965 9.479 1.00 55.94 107 ILE A N 1
ATOM 825 C CA . ILE A 1 107 ? 2.184 13.080 8.148 1.00 55.94 107 ILE A CA 1
ATOM 826 C C . ILE A 1 107 ? 2.193 14.559 7.749 1.00 55.94 107 ILE A C 1
ATOM 828 O O . ILE A 1 107 ? 1.368 15.020 6.966 1.00 55.94 107 ILE A O 1
ATOM 832 N N . ASP A 1 108 ? 3.144 15.311 8.313 1.00 42.19 108 ASP A N 1
ATOM 833 C CA . ASP A 1 108 ? 3.540 16.600 7.745 1.00 42.19 108 ASP A CA 1
ATOM 834 C C . ASP A 1 108 ? 4.163 16.314 6.377 1.00 42.19 108 ASP A C 1
ATOM 836 O O . ASP A 1 108 ? 5.265 15.772 6.255 1.00 42.19 108 ASP A O 1
ATOM 840 N N . THR A 1 109 ? 3.393 16.601 5.333 1.00 50.41 109 THR A N 1
ATOM 841 C CA . THR A 1 109 ? 3.785 16.380 3.945 1.00 50.41 109 THR A CA 1
ATOM 842 C C . THR A 1 109 ? 4.672 17.546 3.512 1.00 50.41 109 THR A C 1
ATOM 844 O O . THR A 1 109 ? 4.211 18.476 2.861 1.00 50.41 109 THR A O 1
ATOM 847 N N . GLU A 1 110 ? 5.949 17.532 3.895 1.00 51.00 110 GLU A N 1
ATOM 848 C CA . GLU A 1 110 ? 6.972 18.300 3.175 1.00 51.00 110 GLU A CA 1
ATOM 849 C C . GLU A 1 110 ? 7.500 17.439 2.025 1.00 51.00 110 GLU A C 1
ATOM 851 O O . GLU A 1 110 ? 8.519 16.752 2.133 1.00 51.00 110 GLU A O 1
ATOM 856 N N . ASP A 1 111 ? 6.752 17.471 0.924 1.00 46.16 111 ASP A N 1
ATOM 857 C CA . ASP A 1 111 ? 7.200 17.075 -0.405 1.00 46.16 111 ASP A CA 1
ATOM 858 C C . ASP A 1 111 ? 8.345 18.010 -0.830 1.00 46.16 111 ASP A C 1
ATOM 860 O O . ASP A 1 111 ? 8.131 19.115 -1.328 1.00 46.16 111 ASP A O 1
ATOM 864 N N . ARG A 1 112 ? 9.591 17.618 -0.542 1.00 52.53 112 ARG A N 1
ATOM 865 C CA . ARG A 1 112 ? 10.760 18.247 -1.161 1.00 52.53 112 ARG A CA 1
ATOM 866 C C . ARG A 1 112 ? 10.833 17.739 -2.594 1.00 52.53 112 ARG A C 1
ATOM 868 O O . ARG A 1 112 ? 11.347 16.653 -2.847 1.00 52.53 112 ARG A O 1
ATOM 875 N N . SER A 1 113 ? 10.288 18.532 -3.510 1.00 54.09 113 SER A N 1
ATOM 876 C CA . SER A 1 113 ? 10.590 18.435 -4.932 1.00 54.09 113 SER A CA 1
ATOM 877 C C . SER A 1 113 ? 12.089 18.688 -5.122 1.00 54.09 113 SER A C 1
ATOM 879 O O . SER A 1 113 ? 12.537 19.831 -5.053 1.00 54.09 113 SER A O 1
ATOM 881 N N . ASP A 1 114 ? 12.861 17.622 -5.314 1.00 53.56 114 ASP A N 1
ATOM 882 C CA . ASP A 1 114 ? 14.246 17.717 -5.768 1.00 53.56 114 ASP A CA 1
ATOM 883 C C . ASP A 1 114 ? 14.267 17.824 -7.311 1.00 53.56 114 ASP A C 1
ATOM 885 O O . ASP A 1 114 ? 13.702 16.990 -8.021 1.00 53.56 114 ASP A O 1
ATOM 889 N N . ASP A 1 115 ? 14.961 18.867 -7.776 1.00 53.56 115 ASP A N 1
ATOM 890 C CA . ASP A 1 115 ? 15.682 19.007 -9.048 1.00 53.56 115 ASP A CA 1
ATOM 891 C C . ASP A 1 115 ? 14.924 19.304 -10.362 1.00 53.56 115 ASP A C 1
ATOM 893 O O . ASP A 1 115 ? 14.605 18.420 -11.157 1.00 53.56 115 ASP A O 1
ATOM 897 N N . ILE A 1 116 ? 14.864 20.597 -10.716 1.00 60.44 116 ILE A N 1
ATOM 898 C CA . ILE A 1 116 ? 15.196 21.033 -12.084 1.00 60.44 116 ILE A CA 1
ATOM 899 C C . ILE A 1 116 ? 16.336 22.047 -11.965 1.00 60.44 116 ILE A C 1
ATOM 901 O O . ILE A 1 116 ? 16.146 23.190 -11.557 1.00 60.44 116 ILE A O 1
ATOM 905 N N . ILE A 1 117 ? 17.542 21.591 -12.297 1.00 58.25 117 ILE A N 1
ATOM 906 C CA . ILE A 1 117 ? 18.696 22.449 -12.548 1.00 58.25 117 ILE A CA 1
ATOM 907 C C . ILE A 1 117 ? 18.415 23.155 -13.874 1.00 58.25 117 ILE A C 1
ATOM 909 O O . ILE A 1 117 ? 18.467 22.532 -14.933 1.00 58.25 117 ILE A O 1
ATOM 913 N N . ASP A 1 118 ? 18.089 24.439 -13.807 1.00 52.28 118 ASP A N 1
ATOM 914 C CA . ASP A 1 118 ? 18.017 25.306 -14.975 1.00 52.28 118 ASP A CA 1
ATOM 915 C C . ASP A 1 118 ? 19.442 25.697 -15.379 1.00 52.28 118 ASP A C 1
ATOM 917 O O . ASP A 1 118 ? 20.043 26.628 -14.839 1.00 52.28 118 ASP A O 1
ATOM 921 N N . SER A 1 119 ? 20.052 24.906 -16.262 1.00 57.56 119 SER A N 1
ATOM 922 C CA . SER A 1 119 ? 21.273 25.324 -16.941 1.00 57.56 119 SER A CA 1
ATOM 923 C C . SER A 1 119 ? 20.886 26.144 -18.169 1.00 57.56 119 SER A C 1
ATOM 925 O O . SER A 1 119 ? 20.847 25.619 -19.286 1.00 57.56 119 SER A O 1
ATOM 927 N N . GLU A 1 120 ? 20.608 27.431 -17.969 1.00 54.59 120 GLU A N 1
ATOM 928 C CA . GLU A 1 120 ? 20.555 28.396 -19.063 1.00 54.59 120 GLU A CA 1
ATOM 929 C C . GLU A 1 120 ? 21.949 28.474 -19.703 1.00 54.59 120 GLU A C 1
ATOM 931 O O . GLU A 1 120 ? 22.882 29.092 -19.189 1.00 54.59 120 GLU A O 1
ATOM 936 N N . THR A 1 121 ? 22.115 27.788 -20.833 1.00 59.47 121 THR A N 1
ATOM 937 C CA . THR A 1 121 ? 23.249 28.025 -21.724 1.00 59.47 121 THR A CA 1
ATOM 938 C C . THR A 1 121 ? 22.880 29.248 -22.548 1.00 59.47 121 THR A C 1
ATOM 940 O O . THR A 1 121 ? 22.119 29.137 -23.507 1.00 59.47 121 THR A O 1
ATOM 943 N N . MET A 1 122 ? 23.359 30.422 -22.136 1.00 64.06 122 MET A N 1
ATOM 944 C CA . MET A 1 122 ? 23.256 31.623 -22.958 1.00 64.06 122 MET A CA 1
ATOM 945 C C . MET A 1 122 ? 24.213 31.483 -24.144 1.00 64.06 122 MET A C 1
ATOM 947 O O . MET A 1 122 ? 25.433 31.569 -24.006 1.00 64.06 122 MET A O 1
ATOM 951 N N . ASP A 1 123 ? 23.611 31.180 -25.288 1.00 56.91 123 ASP A N 1
ATOM 952 C CA . ASP A 1 123 ? 24.126 31.428 -26.627 1.00 56.91 123 ASP A CA 1
ATOM 953 C C . ASP A 1 123 ? 24.313 32.940 -26.794 1.00 56.91 123 ASP A C 1
ATOM 955 O O . ASP A 1 123 ? 23.338 33.688 -26.803 1.00 56.91 123 ASP A O 1
ATOM 959 N N . ASP A 1 124 ? 25.566 33.382 -26.881 1.00 56.69 124 ASP A N 1
ATOM 960 C CA . ASP A 1 124 ? 25.903 34.712 -27.372 1.00 56.69 124 ASP A CA 1
ATOM 961 C C . ASP A 1 124 ? 26.991 34.547 -28.431 1.00 56.69 124 ASP A C 1
ATOM 963 O O . ASP A 1 124 ? 28.069 33.991 -28.196 1.00 56.69 124 ASP A O 1
ATOM 967 N N . GLY A 1 125 ? 26.616 34.929 -29.646 1.00 56.84 125 GLY A N 1
ATOM 968 C CA . GLY A 1 125 ? 27.305 34.559 -30.863 1.00 56.84 125 GLY A CA 1
ATOM 969 C C . GLY A 1 125 ? 28.605 35.307 -31.101 1.00 56.84 125 GLY A C 1
ATOM 970 O O . GLY A 1 125 ? 28.851 36.392 -30.581 1.00 56.84 125 GLY A O 1
ATOM 971 N N . ASP A 1 126 ? 29.377 34.763 -32.038 1.00 54.06 126 ASP A N 1
ATOM 972 C CA . ASP A 1 126 ? 30.137 35.624 -32.925 1.00 54.06 126 ASP A CA 1
ATOM 973 C C . ASP A 1 126 ? 30.177 35.038 -34.338 1.00 54.06 126 ASP A C 1
ATOM 975 O O . ASP A 1 126 ? 30.551 33.888 -34.584 1.00 54.06 126 ASP A O 1
ATOM 979 N N . SER A 1 127 ? 29.710 35.854 -35.276 1.00 60.34 127 SER A N 1
ATOM 980 C CA . SER A 1 127 ? 29.696 35.571 -36.705 1.00 60.34 127 SER A CA 1
ATOM 981 C C . SER A 1 127 ? 31.115 35.590 -37.258 1.00 60.34 127 SER A C 1
ATOM 983 O O . SER A 1 127 ? 31.778 36.613 -37.146 1.00 60.34 127 SER A O 1
ATOM 985 N N . GLN A 1 128 ? 31.524 34.561 -38.003 1.00 56.19 128 GLN A N 1
ATOM 986 C CA . GLN A 1 128 ? 32.368 34.765 -39.185 1.00 56.19 128 GLN A CA 1
ATOM 987 C C . GLN A 1 128 ? 32.017 33.748 -40.272 1.00 56.19 128 GLN A C 1
ATOM 989 O O . GLN A 1 128 ? 32.066 32.533 -40.087 1.00 56.19 128 GLN A O 1
ATOM 994 N N . MET A 1 129 ? 31.645 34.296 -41.424 1.00 57.41 129 MET A N 1
ATOM 995 C CA . MET A 1 129 ? 31.340 33.597 -42.662 1.00 57.41 129 MET A CA 1
ATOM 996 C C . MET A 1 129 ? 32.631 33.060 -43.282 1.00 57.41 129 MET A C 1
ATOM 998 O O . MET A 1 129 ? 33.542 33.848 -43.510 1.00 57.41 129 MET A O 1
ATOM 1002 N N . LEU A 1 130 ? 32.679 31.786 -43.679 1.00 52.94 130 LEU A N 1
ATOM 1003 C CA . LEU A 1 130 ? 33.535 31.350 -44.787 1.00 52.94 130 LEU A CA 1
ATOM 1004 C C . LEU A 1 130 ? 32.812 30.293 -45.627 1.00 52.94 130 LEU A C 1
ATOM 1006 O O . LEU A 1 130 ? 32.677 29.131 -45.254 1.00 52.94 130 LEU A O 1
ATOM 1010 N N . LEU A 1 131 ? 32.332 30.759 -46.780 1.00 52.88 131 LEU A N 1
ATOM 1011 C CA . LEU A 1 131 ? 31.841 29.961 -47.894 1.00 52.88 131 LEU A CA 1
ATOM 1012 C C . LEU A 1 131 ? 33.014 29.185 -48.500 1.00 52.88 131 LEU A C 1
ATOM 1014 O O . LEU A 1 131 ? 33.869 29.789 -49.144 1.00 52.88 131 LEU A O 1
ATOM 1018 N N . ASN A 1 132 ? 33.020 27.861 -48.365 1.00 49.56 132 ASN A N 1
ATOM 1019 C CA . ASN A 1 132 ? 33.792 27.013 -49.266 1.00 49.56 132 ASN A CA 1
ATOM 1020 C C . ASN A 1 132 ? 32.831 26.414 -50.290 1.00 49.56 132 ASN A C 1
ATOM 1022 O O . ASN A 1 132 ? 32.009 25.554 -49.975 1.00 49.56 132 ASN A O 1
ATOM 1026 N N . GLN A 1 133 ? 32.919 26.949 -51.507 1.00 49.94 133 GLN A N 1
ATOM 1027 C CA . GLN A 1 133 ? 32.331 26.361 -52.700 1.00 49.94 133 GLN A CA 1
ATOM 1028 C C . GLN A 1 133 ? 33.075 25.062 -53.017 1.00 49.94 133 GLN A C 1
ATOM 1030 O O . GLN A 1 133 ? 34.304 25.016 -52.978 1.00 49.94 133 GLN A O 1
ATOM 1035 N N . LEU A 1 134 ? 32.302 24.017 -53.294 1.00 48.44 134 LEU A N 1
ATOM 1036 C CA . LEU A 1 134 ? 32.771 22.752 -53.827 1.00 48.44 134 LEU A CA 1
ATOM 1037 C C . LEU A 1 134 ? 32.542 22.787 -55.342 1.00 48.44 134 LEU A C 1
ATOM 1039 O O . LEU A 1 134 ? 31.404 22.622 -55.777 1.00 48.44 134 LEU A O 1
ATOM 1043 N N . GLU A 1 135 ? 33.610 23.010 -56.104 1.00 45.16 135 GLU A N 1
ATOM 1044 C CA . GLU A 1 135 ? 33.840 22.395 -57.420 1.00 45.16 135 GLU A CA 1
ATOM 1045 C C . GLU A 1 135 ? 35.348 22.278 -57.676 1.00 45.16 135 GLU A C 1
ATOM 1047 O O . GLU A 1 135 ? 36.067 23.285 -57.473 1.00 45.16 135 GLU A O 1
#

Secondary structure (DSSP, 8-state):
-----PPP-HHHHHHHHHHHHHTT-HHHHHHHHHHHHHHTTT-SS----HHHHHHHHHHHHHTT-HHHHHHHHHHHHHSGGGGSHHHHHHT---SS---TTTTTS------------------------------